Protein AF-A0A4U6CTX9-F1 (afdb_monomer_lite)

Sequence (75 aa):
MNKFEIELEELLTFFDTATFPEIPFKLNGYMTVTGDINLFIEKQAISIRSYKGSEVVHNSLMQHLRSL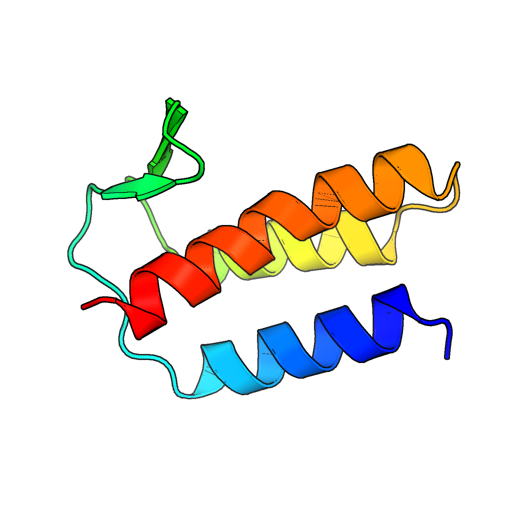KEIVLNQ

Structure (mmCIF, N/CA/C/O backbone):
data_AF-A0A4U6CTX9-F1
#
_entry.id   AF-A0A4U6CTX9-F1
#
loop_
_atom_site.group_PDB
_atom_site.id
_atom_site.type_symbol
_atom_site.label_atom_id
_atom_site.label_alt_id
_atom_site.label_comp_id
_atom_site.label_asym_id
_atom_site.label_entity_id
_atom_site.label_seq_id
_atom_site.pdbx_PDB_ins_code
_atom_site.Cartn_x
_atom_site.Cartn_y
_atom_site.Cartn_z
_atom_site.occupancy
_atom_site.B_iso_or_equiv
_atom_site.auth_seq_id
_atom_site.auth_comp_id
_atom_site.auth_asym_id
_atom_site.auth_atom_id
_atom_site.pdbx_PDB_model_num
ATOM 1 N N . MET A 1 1 ? 16.958 -4.922 -7.332 1.00 62.75 1 MET A N 1
ATOM 2 C CA . MET A 1 1 ? 15.725 -4.366 -6.752 1.00 62.75 1 MET A CA 1
ATOM 3 C C . MET A 1 1 ? 15.754 -2.864 -6.964 1.00 62.75 1 MET A C 1
ATOM 5 O O . MET A 1 1 ? 16.771 -2.255 -6.636 1.00 62.75 1 MET A O 1
ATOM 9 N N . ASN A 1 2 ? 14.748 -2.285 -7.623 1.00 84.31 2 ASN A N 1
ATOM 10 C CA . ASN A 1 2 ? 14.712 -0.826 -7.817 1.00 84.31 2 ASN A CA 1
ATOM 11 C C . ASN A 1 2 ? 14.211 -0.129 -6.528 1.00 84.31 2 ASN A C 1
ATOM 13 O O . ASN A 1 2 ? 13.621 -0.782 -5.672 1.00 84.31 2 ASN A O 1
ATOM 17 N N . LYS A 1 3 ? 14.434 1.186 -6.379 1.00 90.56 3 LYS A N 1
ATOM 18 C CA . LYS A 1 3 ? 14.033 1.943 -5.170 1.00 90.56 3 LYS A CA 1
ATOM 19 C C . LYS A 1 3 ? 12.539 1.819 -4.825 1.00 90.56 3 LYS A C 1
ATOM 21 O O . LYS A 1 3 ? 12.194 1.748 -3.656 1.00 90.56 3 LYS A O 1
ATOM 26 N N . PHE A 1 4 ? 11.675 1.765 -5.837 1.00 92.44 4 PHE A N 1
ATOM 27 C CA . PHE A 1 4 ? 10.225 1.654 -5.673 1.00 92.44 4 PHE A CA 1
ATOM 28 C C . PHE A 1 4 ? 9.798 0.256 -5.241 1.00 92.44 4 PHE A C 1
ATOM 30 O O . PHE A 1 4 ? 8.846 0.112 -4.491 1.00 92.44 4 PHE A O 1
ATOM 37 N N . GLU A 1 5 ? 10.504 -0.770 -5.704 1.00 92.81 5 GLU 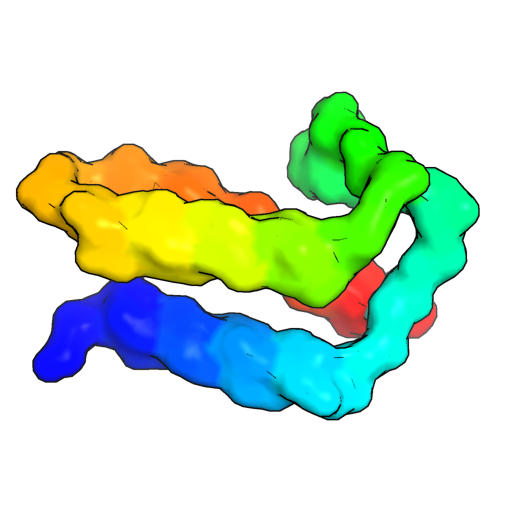A N 1
ATOM 38 C CA . GLU A 1 5 ? 10.264 -2.156 -5.319 1.00 92.81 5 GLU A CA 1
ATOM 39 C C . GLU A 1 5 ? 10.620 -2.372 -3.846 1.00 92.81 5 GLU A C 1
ATOM 41 O O . GLU A 1 5 ? 9.830 -2.954 -3.117 1.00 92.81 5 GLU A O 1
ATOM 46 N N . ILE A 1 6 ? 11.754 -1.826 -3.390 1.00 95.38 6 ILE A N 1
ATOM 47 C CA . ILE A 1 6 ? 12.138 -1.846 -1.968 1.00 95.38 6 ILE A CA 1
ATOM 48 C C . ILE A 1 6 ? 11.073 -1.141 -1.124 1.00 95.38 6 ILE A C 1
ATOM 50 O O . ILE A 1 6 ? 10.556 -1.716 -0.172 1.00 95.38 6 ILE A O 1
ATOM 54 N N . GLU A 1 7 ? 10.701 0.080 -1.505 1.00 96.62 7 GLU A N 1
ATOM 55 C CA . GLU A 1 7 ? 9.691 0.849 -0.781 1.00 96.62 7 GLU A CA 1
ATOM 56 C C . GLU A 1 7 ? 8.317 0.157 -0.776 1.00 96.62 7 GLU A C 1
ATOM 58 O O . GLU A 1 7 ? 7.602 0.193 0.225 1.00 96.62 7 GLU A O 1
ATOM 63 N N . LEU A 1 8 ? 7.935 -0.496 -1.877 1.00 96.94 8 LEU A N 1
ATOM 64 C CA . LEU A 1 8 ? 6.695 -1.260 -1.941 1.00 96.94 8 LEU A CA 1
ATOM 65 C C . LEU A 1 8 ? 6.724 -2.432 -0.957 1.00 96.94 8 LEU A C 1
ATOM 67 O O . LEU A 1 8 ? 5.753 -2.608 -0.227 1.00 96.94 8 LEU A O 1
ATOM 71 N N . GLU A 1 9 ? 7.812 -3.201 -0.896 1.00 97.12 9 GLU A N 1
ATOM 72 C CA . GLU A 1 9 ? 7.934 -4.294 0.078 1.00 97.12 9 GLU A CA 1
ATOM 73 C C . GLU A 1 9 ? 7.889 -3.785 1.528 1.00 97.12 9 GLU A C 1
ATOM 75 O O . GLU A 1 9 ? 7.249 -4.405 2.378 1.00 97.12 9 GLU A O 1
ATOM 80 N N . GLU A 1 10 ? 8.500 -2.633 1.819 1.00 97.06 10 GLU A N 1
ATOM 81 C CA . GLU A 1 10 ? 8.418 -1.999 3.143 1.00 97.06 10 GLU A CA 1
ATOM 82 C C . GLU A 1 10 ? 6.979 -1.599 3.502 1.00 97.06 10 GLU A C 1
ATOM 84 O O . GLU A 1 10 ? 6.547 -1.776 4.645 1.00 97.06 10 GLU A O 1
ATOM 89 N N . LEU A 1 11 ? 6.221 -1.071 2.536 1.00 97.50 11 LEU A N 1
ATOM 90 C CA . LEU A 1 11 ? 4.808 -0.737 2.722 1.00 97.50 11 LEU A CA 1
ATOM 91 C C . LEU A 1 11 ? 3.961 -1.992 2.947 1.00 97.50 11 LEU A C 1
ATOM 93 O O . LEU A 1 11 ? 3.145 -2.005 3.865 1.00 97.50 11 LEU A O 1
ATOM 97 N N . LEU A 1 12 ? 4.163 -3.045 2.155 1.00 97.50 12 LEU A N 1
ATOM 98 C CA . LEU A 1 12 ? 3.430 -4.306 2.305 1.00 97.50 12 LEU A CA 1
ATOM 99 C C . LEU A 1 12 ? 3.717 -4.963 3.658 1.00 97.50 12 LEU A C 1
ATOM 101 O O . LEU A 1 12 ? 2.782 -5.301 4.375 1.00 97.50 12 LEU A O 1
ATOM 105 N N . THR A 1 13 ? 4.987 -5.0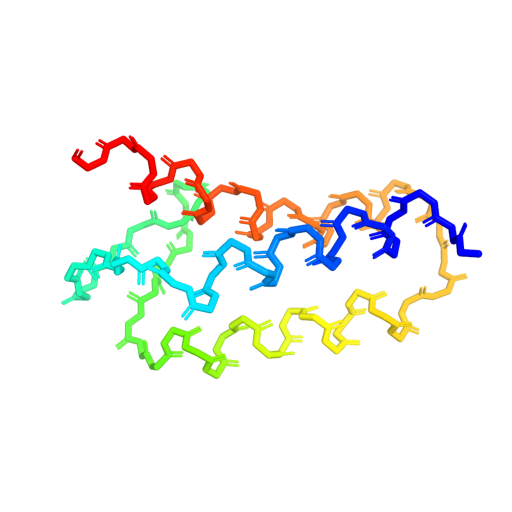15 4.062 1.00 97.56 13 THR A N 1
ATOM 106 C CA . THR A 1 13 ? 5.392 -5.537 5.377 1.00 97.56 13 THR A CA 1
ATOM 107 C C . THR A 1 13 ? 4.742 -4.753 6.520 1.00 97.56 13 THR A C 1
ATOM 109 O O . THR A 1 13 ? 4.311 -5.329 7.517 1.00 97.56 13 THR A O 1
ATOM 112 N N . PHE A 1 14 ? 4.650 -3.425 6.389 1.00 97.31 14 PHE A N 1
ATOM 113 C CA . PHE A 1 14 ? 3.933 -2.599 7.358 1.00 97.31 14 PHE A CA 1
ATOM 114 C C . PHE A 1 14 ? 2.444 -2.975 7.418 1.00 97.31 14 PHE A C 1
ATOM 116 O O . PHE A 1 14 ? 1.898 -3.141 8.509 1.00 97.31 14 PHE A O 1
ATOM 123 N N . PHE A 1 15 ? 1.794 -3.147 6.265 1.00 96.94 15 PHE A N 1
ATOM 124 C CA . PHE A 1 15 ? 0.366 -3.456 6.197 1.00 96.94 15 PHE A CA 1
ATOM 125 C C . PHE A 1 15 ? -0.006 -4.859 6.677 1.00 96.94 15 PHE A C 1
ATOM 127 O O . PHE A 1 15 ? -1.106 -5.017 7.197 1.00 96.94 15 PHE A O 1
ATOM 134 N N . ASP A 1 16 ? 0.900 -5.836 6.605 1.00 95.75 16 ASP A N 1
ATOM 135 C CA . ASP A 1 16 ? 0.658 -7.200 7.106 1.00 95.75 16 ASP A CA 1
ATOM 136 C C . ASP A 1 16 ? 0.339 -7.250 8.610 1.00 95.75 16 ASP A C 1
ATOM 138 O O . ASP A 1 16 ? -0.289 -8.193 9.092 1.00 95.75 16 ASP A O 1
ATOM 142 N N . THR A 1 17 ? 0.769 -6.237 9.367 1.00 94.06 17 THR A N 1
ATOM 143 C CA . THR A 1 17 ? 0.559 -6.151 10.823 1.00 94.06 17 THR A CA 1
ATOM 144 C C . THR A 1 17 ? -0.225 -4.911 11.250 1.00 94.06 17 THR A C 1
ATOM 146 O O . THR A 1 17 ? -0.478 -4.712 12.440 1.00 94.06 17 THR A O 1
ATOM 149 N N . ALA A 1 18 ? -0.618 -4.068 10.294 1.00 94.62 18 ALA A N 1
ATOM 150 C CA . ALA A 1 18 ? -1.307 -2.818 10.564 1.00 94.62 18 ALA A CA 1
ATOM 151 C C . ALA A 1 18 ? -2.743 -3.057 11.045 1.00 94.62 18 ALA A C 1
ATOM 153 O O . ALA A 1 18 ? -3.468 -3.903 10.525 1.00 94.62 18 ALA A O 1
ATOM 154 N N . THR A 1 19 ? -3.186 -2.240 12.002 1.00 94.06 19 THR A N 1
ATOM 155 C CA . THR A 1 19 ? -4.617 -2.096 12.294 1.00 94.06 19 THR A CA 1
ATOM 156 C C . THR A 1 19 ? -5.174 -0.982 11.419 1.00 94.06 19 THR A C 1
ATOM 158 O O . THR A 1 19 ? -4.688 0.147 11.444 1.00 94.06 19 TH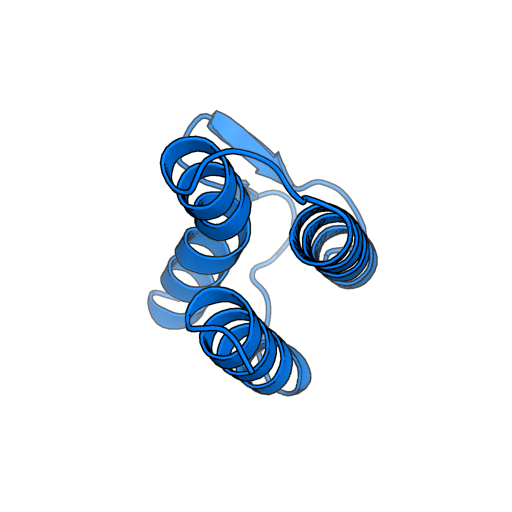R A O 1
ATOM 161 N N . PHE A 1 20 ? -6.164 -1.315 10.598 1.00 93.31 20 PHE A N 1
ATOM 162 C CA . PHE A 1 20 ? -6.759 -0.372 9.660 1.00 93.31 20 PHE A CA 1
ATOM 163 C C . PHE A 1 20 ? -7.878 0.452 10.307 1.00 93.31 20 PHE A C 1
ATOM 165 O O . PHE A 1 20 ? -8.554 -0.050 11.207 1.00 93.31 20 PHE A O 1
ATOM 172 N N . PRO A 1 21 ? -8.108 1.691 9.828 1.00 90.56 21 PRO A N 1
ATOM 173 C CA . PRO A 1 21 ? -9.219 2.502 10.310 1.00 90.56 21 PRO A CA 1
ATOM 174 C C . PRO A 1 21 ? -10.556 1.854 9.946 1.00 90.56 21 PRO A C 1
ATOM 176 O O . PRO A 1 21 ? -10.664 1.118 8.958 1.00 90.56 21 PRO A O 1
ATOM 179 N N . GLU A 1 22 ? -11.599 2.193 10.702 1.00 91.56 22 GLU A N 1
ATOM 180 C CA . GLU A 1 22 ? -12.956 1.815 10.328 1.00 91.56 22 GLU A CA 1
ATOM 181 C C . GLU A 1 22 ? -13.338 2.415 8.969 1.00 91.56 22 GLU A C 1
ATOM 183 O O . GLU A 1 22 ? -13.034 3.562 8.628 1.00 91.56 22 GLU A O 1
ATOM 188 N N . ILE A 1 23 ? -14.017 1.600 8.171 1.00 90.81 23 ILE A N 1
ATOM 189 C CA . ILE A 1 23 ? -14.536 1.985 6.865 1.00 90.81 23 ILE A CA 1
ATOM 190 C C . ILE A 1 23 ? -15.909 2.657 7.065 1.00 90.81 23 ILE A C 1
ATOM 192 O O . ILE A 1 23 ? -16.723 2.135 7.827 1.00 90.81 23 ILE A O 1
ATOM 196 N N . PRO A 1 24 ? -16.233 3.744 6.334 1.00 91.81 24 PRO A N 1
ATOM 197 C CA . PRO A 1 24 ? -15.438 4.351 5.271 1.00 91.81 24 PRO A CA 1
ATOM 198 C C . PRO A 1 24 ? -14.485 5.444 5.762 1.00 91.81 24 PRO A C 1
ATOM 200 O O . PRO A 1 24 ? -14.829 6.239 6.631 1.00 91.81 24 PRO A O 1
ATOM 203 N N . PHE A 1 25 ? -13.334 5.576 5.099 1.00 90.31 25 PHE A N 1
ATOM 204 C CA . PHE A 1 25 ? -12.387 6.667 5.352 1.00 90.31 25 PHE A CA 1
ATOM 205 C C . PHE A 1 25 ? -11.910 7.330 4.056 1.00 90.31 25 PHE A C 1
ATOM 207 O O . PHE A 1 25 ? -12.064 6.800 2.948 1.00 90.31 25 PHE A O 1
ATOM 214 N N . LYS A 1 26 ? -11.345 8.534 4.198 1.00 89.69 26 LYS A N 1
ATOM 215 C CA . LYS A 1 26 ? -10.782 9.309 3.090 1.00 89.69 26 LYS A CA 1
ATOM 216 C C . LYS A 1 26 ? -9.292 9.035 2.935 1.00 89.69 26 LYS A C 1
ATOM 218 O O . LYS A 1 26 ? -8.528 9.224 3.870 1.00 89.69 26 LYS A O 1
ATOM 223 N N . LEU A 1 27 ? -8.887 8.670 1.725 1.00 88.69 27 LEU A N 1
ATOM 224 C CA . LEU A 1 27 ? -7.505 8.478 1.307 1.00 88.69 27 LEU A CA 1
ATOM 225 C C . LEU A 1 27 ? -7.106 9.611 0.353 1.00 88.69 27 LEU A C 1
ATOM 227 O O . LEU A 1 27 ? -7.861 9.966 -0.558 1.00 88.69 27 LEU A O 1
ATOM 231 N N . ASN A 1 28 ? -5.939 10.218 0.579 1.00 81.62 28 ASN A N 1
ATOM 232 C CA . ASN A 1 28 ? -5.463 11.384 -0.181 1.00 81.62 28 ASN A CA 1
ATOM 233 C C . ASN A 1 28 ? -6.443 12.574 -0.226 1.00 81.62 28 ASN A C 1
ATOM 235 O O . ASN A 1 28 ? -6.417 13.371 -1.158 1.00 81.62 28 ASN A O 1
ATOM 239 N N . GLY A 1 29 ? -7.360 12.685 0.738 1.00 78.69 29 GLY A N 1
ATOM 240 C CA . GLY A 1 29 ? -8.346 13.770 0.812 1.00 78.69 29 GLY A CA 1
ATOM 241 C C . GLY A 1 29 ? -9.497 13.711 -0.206 1.00 78.69 29 GLY A C 1
ATOM 242 O O . GLY A 1 29 ? -10.504 14.384 -0.001 1.00 78.69 29 GLY A O 1
ATOM 243 N N . TYR A 1 30 ? -9.422 12.891 -1.261 1.00 82.69 30 TYR A N 1
ATOM 244 C CA . TYR A 1 30 ? -10.477 12.802 -2.286 1.00 82.69 30 TYR A CA 1
ATOM 245 C C . TYR A 1 30 ? -11.068 11.397 -2.448 1.00 82.69 30 TYR A C 1
ATOM 247 O O . TYR A 1 30 ? -12.280 11.266 -2.645 1.00 82.69 30 TYR A O 1
ATOM 255 N N . MET A 1 31 ? -10.257 10.344 -2.322 1.00 87.12 31 MET A N 1
ATOM 256 C CA . MET A 1 31 ? -10.698 8.965 -2.522 1.00 87.12 31 MET A CA 1
ATOM 257 C C . MET A 1 31 ? -11.419 8.461 -1.272 1.00 87.12 31 MET A C 1
ATOM 259 O O . MET A 1 31 ? -10.933 8.652 -0.165 1.00 87.12 31 MET A O 1
ATOM 263 N N . THR A 1 32 ? -12.575 7.818 -1.427 1.00 90.69 32 THR A N 1
ATOM 264 C CA . THR A 1 32 ? -13.242 7.134 -0.310 1.00 90.69 32 THR A CA 1
ATOM 265 C C . THR A 1 32 ? -12.976 5.640 -0.416 1.00 90.69 32 THR A C 1
ATOM 267 O O . THR A 1 32 ? -13.365 5.021 -1.408 1.00 90.69 32 THR A O 1
ATOM 270 N N . VAL A 1 33 ? -12.356 5.059 0.608 1.00 90.31 33 VAL A N 1
ATOM 271 C CA . VAL A 1 33 ? -12.234 3.605 0.737 1.00 90.31 33 VAL A CA 1
ATOM 272 C C . VAL A 1 33 ? -13.482 3.105 1.457 1.00 90.31 33 VAL A C 1
ATOM 274 O O . VAL A 1 33 ? -13.775 3.538 2.567 1.00 90.31 33 VAL A O 1
ATOM 277 N N . THR A 1 34 ? -14.256 2.254 0.783 1.00 91.38 34 THR A N 1
ATOM 278 C CA . THR A 1 34 ? -15.565 1.749 1.248 1.00 91.38 34 THR A CA 1
ATOM 279 C C . THR A 1 34 ? -15.649 0.220 1.276 1.00 91.38 34 THR A C 1
ATOM 281 O O . THR A 1 34 ? -16.663 -0.325 1.697 1.00 91.38 34 THR A O 1
ATOM 284 N N . GLY A 1 35 ? -14.607 -0.474 0.813 1.00 89.00 35 GLY A N 1
ATOM 285 C CA . GLY A 1 35 ? -14.575 -1.930 0.672 1.00 89.00 35 GLY A CA 1
ATOM 286 C C . GLY A 1 35 ? -13.319 -2.544 1.278 1.00 89.00 35 GLY A C 1
ATOM 287 O O . GLY A 1 35 ? -12.604 -1.890 2.029 1.00 89.00 35 GLY A O 1
ATOM 288 N N . ASP A 1 36 ? -13.049 -3.798 0.925 1.00 92.12 36 ASP A N 1
ATOM 289 C CA . ASP A 1 36 ? -11.918 -4.569 1.447 1.00 92.12 36 ASP A CA 1
ATOM 290 C C . ASP A 1 36 ? -10.567 -3.862 1.209 1.00 92.12 36 ASP A C 1
ATOM 292 O O . ASP A 1 36 ? -10.130 -3.662 0.069 1.00 92.12 36 ASP A O 1
ATOM 296 N N . ILE A 1 37 ? -9.916 -3.477 2.311 1.00 92.75 37 ILE A N 1
ATOM 297 C CA . ILE A 1 37 ? -8.637 -2.759 2.318 1.00 92.75 37 ILE A CA 1
ATOM 298 C C . ILE A 1 37 ? -7.498 -3.655 1.830 1.00 92.75 37 ILE A C 1
ATOM 300 O O . ILE A 1 37 ? -6.627 -3.175 1.106 1.00 92.75 37 ILE A O 1
ATOM 304 N N . ASN A 1 38 ? -7.519 -4.950 2.147 1.00 93.56 38 ASN A N 1
ATOM 305 C CA . ASN A 1 38 ? -6.481 -5.876 1.696 1.00 93.56 38 ASN A CA 1
ATOM 306 C C . ASN A 1 38 ? -6.544 -6.037 0.175 1.00 93.56 38 ASN A C 1
ATOM 308 O O . ASN A 1 38 ? -5.523 -5.928 -0.506 1.00 93.56 38 ASN A O 1
ATOM 312 N N . LEU A 1 39 ? -7.756 -6.168 -0.376 1.00 93.62 39 LEU A N 1
ATOM 313 C CA . LEU A 1 39 ? -7.958 -6.191 -1.827 1.00 93.62 39 LEU A CA 1
ATOM 314 C C . LEU A 1 39 ? -7.525 -4.873 -2.491 1.00 93.62 39 LEU A C 1
ATOM 316 O O . LEU A 1 39 ? -7.013 -4.875 -3.614 1.00 93.62 39 LEU A O 1
ATOM 320 N N . PHE A 1 40 ? -7.740 -3.733 -1.829 1.00 93.44 40 PHE A N 1
ATOM 321 C CA . PHE A 1 40 ? -7.240 -2.445 -2.309 1.00 93.44 40 PHE A CA 1
ATOM 322 C C . PHE A 1 40 ? -5.707 -2.429 -2.367 1.00 93.44 40 PHE A C 1
ATOM 324 O O . PHE A 1 40 ? -5.154 -2.101 -3.418 1.00 93.44 40 PHE A O 1
ATOM 331 N N . ILE A 1 41 ? -5.031 -2.820 -1.282 1.00 95.88 41 ILE A N 1
ATOM 332 C CA . ILE A 1 41 ? -3.564 -2.861 -1.197 1.00 95.88 41 ILE A CA 1
ATOM 333 C C . ILE A 1 41 ? -2.986 -3.776 -2.281 1.00 95.88 41 ILE A C 1
ATOM 335 O O . ILE A 1 41 ? -2.084 -3.362 -3.012 1.00 95.88 41 ILE A O 1
ATOM 339 N N . GLU A 1 42 ? -3.548 -4.974 -2.454 1.00 96.38 42 GLU A N 1
ATOM 340 C CA . GLU A 1 42 ? -3.111 -5.934 -3.472 1.00 96.38 42 GLU A CA 1
ATOM 341 C C . GLU A 1 42 ? -3.201 -5.343 -4.888 1.00 96.38 42 GLU A C 1
ATOM 343 O O . GLU A 1 42 ? -2.241 -5.397 -5.663 1.00 96.38 42 GLU A O 1
ATOM 348 N N . LYS A 1 43 ? -4.326 -4.699 -5.226 1.00 95.19 43 LYS A N 1
ATOM 349 C CA . LYS A 1 43 ? -4.514 -4.056 -6.538 1.00 95.19 43 LYS A CA 1
ATOM 350 C C . LYS A 1 43 ? -3.515 -2.928 -6.789 1.00 95.19 43 LYS A C 1
ATOM 352 O O . LYS A 1 43 ? -3.014 -2.796 -7.912 1.00 95.19 43 LYS A O 1
ATOM 357 N N . GLN A 1 44 ? -3.216 -2.123 -5.768 1.00 94.94 44 GLN A N 1
ATOM 358 C CA . GLN A 1 44 ? -2.196 -1.078 -5.876 1.00 94.94 44 GLN A CA 1
ATOM 359 C C . GLN A 1 44 ? -0.812 -1.695 -6.095 1.00 94.94 44 GLN A C 1
ATOM 361 O O . GLN A 1 44 ? -0.110 -1.298 -7.025 1.00 94.94 44 GLN A O 1
ATOM 366 N N . ALA A 1 45 ? -0.449 -2.722 -5.323 1.00 96.75 45 ALA A N 1
ATOM 367 C CA . ALA A 1 45 ? 0.834 -3.409 -5.452 1.00 96.75 45 ALA A CA 1
ATOM 368 C C . ALA A 1 45 ? 1.033 -4.033 -6.844 1.00 96.75 45 ALA A C 1
ATOM 370 O O . ALA A 1 45 ? 2.098 -3.876 -7.444 1.00 96.75 45 ALA A O 1
ATOM 371 N N . ILE A 1 46 ? 0.002 -4.678 -7.403 1.00 96.44 46 ILE A N 1
ATOM 372 C CA . ILE A 1 46 ? 0.029 -5.209 -8.778 1.00 96.44 46 ILE A CA 1
ATOM 373 C C . ILE A 1 46 ? 0.256 -4.080 -9.793 1.00 96.44 46 ILE A C 1
ATOM 375 O O . ILE A 1 46 ? 1.081 -4.210 -10.703 1.00 96.44 46 ILE A O 1
ATOM 379 N N . SER A 1 47 ? -0.449 -2.958 -9.634 1.00 94.81 47 SER A N 1
ATOM 380 C CA . SER A 1 47 ? -0.330 -1.801 -10.532 1.00 94.81 47 SER A CA 1
ATOM 381 C C . SER A 1 47 ? 1.077 -1.202 -10.499 1.00 94.81 47 SER A C 1
ATOM 383 O O . SER A 1 47 ? 1.648 -0.914 -11.547 1.00 94.81 47 SER A O 1
ATOM 385 N N . ILE A 1 48 ? 1.671 -1.085 -9.311 1.00 95.25 48 ILE A N 1
ATOM 386 C CA . ILE A 1 48 ? 3.031 -0.572 -9.109 1.00 95.25 48 ILE A CA 1
ATOM 387 C C . ILE A 1 48 ? 4.068 -1.528 -9.723 1.00 95.25 48 ILE A C 1
ATOM 389 O O . ILE A 1 48 ? 4.879 -1.106 -10.545 1.00 95.25 48 ILE A O 1
ATOM 393 N N . ARG A 1 49 ? 4.006 -2.833 -9.411 1.00 94.56 49 ARG A N 1
ATOM 394 C CA . ARG A 1 49 ? 4.961 -3.841 -9.925 1.00 94.56 49 ARG A CA 1
ATOM 395 C C . ARG A 1 49 ? 4.910 -4.002 -11.445 1.00 94.56 49 ARG A C 1
ATOM 397 O O . ARG A 1 49 ? 5.934 -4.244 -12.081 1.00 94.56 49 ARG A O 1
ATOM 404 N N . SER A 1 50 ? 3.721 -3.899 -12.037 1.00 94.75 50 SER A N 1
ATOM 405 C CA . SER A 1 50 ? 3.543 -4.042 -13.489 1.00 94.75 50 SER A CA 1
ATOM 406 C C . SER A 1 50 ? 3.937 -2.789 -14.275 1.00 94.75 50 SER A C 1
ATOM 408 O O . SER A 1 50 ? 4.162 -2.870 -15.488 1.00 94.75 50 SER A O 1
ATOM 410 N N . TYR A 1 51 ? 4.063 -1.640 -13.607 1.00 94.69 51 TYR A N 1
ATOM 411 C CA . TYR A 1 51 ? 4.357 -0.376 -14.257 1.00 94.69 51 TYR A CA 1
ATOM 412 C C . TYR A 1 51 ? 5.842 -0.240 -14.632 1.00 94.69 51 TYR A C 1
ATOM 414 O O . TYR A 1 51 ? 6.737 -0.259 -13.790 1.00 94.69 51 TYR A O 1
ATOM 422 N N . LYS A 1 52 ? 6.105 -0.046 -15.93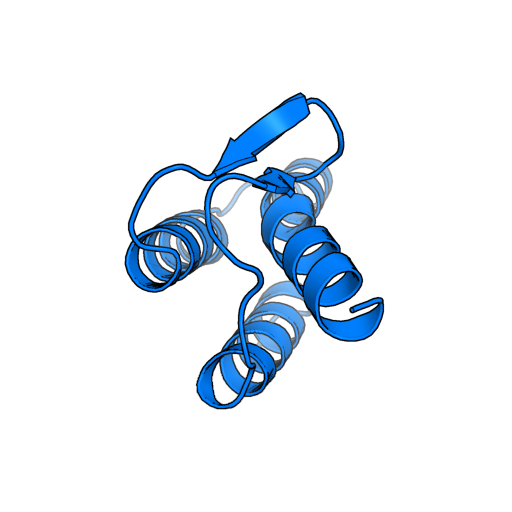1 1.00 92.62 52 LYS A N 1
ATOM 423 C CA . LYS A 1 52 ? 7.460 0.075 -16.513 1.00 92.62 52 LYS A CA 1
ATOM 424 C C . LYS A 1 52 ? 7.749 1.447 -17.135 1.00 92.62 52 LYS A C 1
ATOM 426 O O . LYS A 1 52 ? 8.691 1.579 -17.911 1.00 92.62 52 LYS A O 1
ATOM 431 N N . GLY A 1 53 ? 6.904 2.443 -16.868 1.00 92.50 53 GLY A N 1
ATOM 432 C CA . GLY A 1 53 ? 7.036 3.779 -17.450 1.00 92.50 53 GLY A CA 1
ATOM 433 C C . GLY A 1 53 ? 7.882 4.737 -16.601 1.00 92.50 53 GLY A C 1
ATOM 434 O O . GLY A 1 53 ? 8.801 4.331 -15.896 1.00 92.50 53 GLY A O 1
ATOM 435 N N . SER A 1 54 ? 7.573 6.034 -16.680 1.00 95.44 54 SER A N 1
ATOM 436 C CA . SER A 1 54 ? 8.349 7.103 -16.036 1.00 95.44 54 SER A CA 1
ATOM 437 C C . SER A 1 54 ? 8.321 7.066 -14.503 1.00 95.44 54 SER A C 1
ATOM 439 O O . SER A 1 54 ? 7.296 6.769 -13.888 1.00 95.44 54 SER A O 1
ATOM 441 N N . GLU A 1 55 ? 9.421 7.487 -13.870 1.00 93.75 55 GLU A N 1
ATOM 442 C CA . GLU A 1 55 ? 9.513 7.576 -12.404 1.00 93.75 55 GLU A CA 1
ATOM 443 C C . GLU A 1 55 ? 8.434 8.469 -11.778 1.00 93.75 55 GLU A C 1
ATOM 445 O O . GLU A 1 55 ? 7.982 8.201 -10.669 1.00 93.75 55 GLU A O 1
ATOM 450 N N . VAL A 1 56 ? 8.004 9.519 -12.484 1.00 94.19 56 VAL A N 1
ATOM 451 C CA . VAL A 1 56 ? 6.971 10.457 -12.016 1.00 94.19 56 VAL A CA 1
ATOM 452 C C . VAL A 1 56 ? 5.651 9.731 -11.763 1.00 94.19 56 VAL A C 1
ATOM 454 O O . VAL A 1 56 ? 5.044 9.885 -10.705 1.00 94.19 56 VAL A O 1
ATOM 457 N N . VAL A 1 57 ? 5.224 8.899 -12.712 1.00 92.94 57 VAL A N 1
ATOM 458 C CA . VAL A 1 57 ? 3.981 8.132 -12.577 1.00 92.94 57 VAL A CA 1
ATOM 459 C C . VAL A 1 57 ? 4.160 7.004 -11.566 1.00 92.94 57 VAL A C 1
ATOM 461 O O . VAL A 1 57 ? 3.260 6.781 -10.765 1.00 92.94 57 VAL A O 1
ATOM 464 N N . HIS A 1 58 ? 5.326 6.350 -11.528 1.00 93.50 58 HIS A N 1
ATOM 465 C CA . HIS A 1 58 ? 5.614 5.325 -10.520 1.00 93.50 58 HIS A CA 1
ATOM 466 C C . HIS A 1 58 ? 5.472 5.901 -9.100 1.00 93.50 58 HIS A C 1
ATOM 468 O O . HIS A 1 58 ? 4.763 5.349 -8.262 1.00 93.50 58 HIS A O 1
ATOM 474 N N . ASN A 1 59 ? 6.051 7.081 -8.861 1.00 93.75 59 ASN A N 1
ATOM 475 C CA . ASN A 1 59 ? 5.883 7.822 -7.614 1.00 93.75 59 ASN A CA 1
ATOM 476 C C . ASN A 1 59 ? 4.421 8.157 -7.318 1.00 93.75 59 ASN A C 1
ATOM 478 O O . ASN A 1 59 ? 4.004 8.060 -6.168 1.00 93.75 59 ASN A O 1
ATOM 482 N N . SER A 1 60 ? 3.650 8.554 -8.332 1.00 92.38 60 SER A N 1
ATOM 483 C CA . SER A 1 60 ? 2.224 8.845 -8.176 1.00 92.38 60 SER A CA 1
ATOM 484 C C . SER A 1 60 ? 1.415 7.607 -7.784 1.00 92.38 60 SER A C 1
ATOM 486 O O . SER A 1 60 ? 0.495 7.734 -6.982 1.00 92.38 60 SER A O 1
ATOM 488 N N . LEU A 1 61 ? 1.747 6.426 -8.314 1.00 93.56 61 LEU A N 1
ATOM 489 C CA . LEU A 1 61 ? 1.090 5.164 -7.950 1.00 93.56 61 LEU A CA 1
ATOM 490 C C . LEU A 1 61 ? 1.373 4.792 -6.486 1.00 93.56 61 LEU A C 1
ATOM 492 O O . LEU A 1 61 ? 0.471 4.373 -5.765 1.00 93.56 61 LEU A O 1
ATOM 496 N N . MET A 1 62 ? 2.597 5.038 -6.010 1.00 95.38 62 MET A N 1
ATOM 497 C CA . MET A 1 62 ? 2.981 4.804 -4.612 1.00 95.38 62 MET A CA 1
ATOM 498 C C . MET A 1 62 ? 2.224 5.694 -3.611 1.00 95.38 62 MET A C 1
ATOM 500 O O . MET A 1 62 ? 2.043 5.296 -2.461 1.00 95.38 62 MET A O 1
ATOM 504 N N . GLN A 1 63 ? 1.755 6.883 -4.019 1.00 94.62 63 GLN A N 1
ATOM 505 C CA . GLN A 1 63 ? 1.108 7.844 -3.108 1.00 94.62 63 GLN A CA 1
ATOM 506 C C . GLN A 1 63 ? -0.117 7.277 -2.392 1.00 94.62 63 GLN A C 1
ATOM 508 O O . GLN A 1 63 ? -0.389 7.634 -1.251 1.00 94.62 63 GLN A O 1
ATOM 513 N N . HIS A 1 64 ? -0.868 6.381 -3.032 1.00 93.06 64 HIS A N 1
ATOM 514 C CA . HIS A 1 64 ? -2.055 5.801 -2.405 1.00 93.06 64 HIS A CA 1
ATOM 515 C C . HIS A 1 64 ? -1.693 4.943 -1.193 1.00 93.06 64 HIS A C 1
ATOM 517 O O . HIS A 1 64 ? -2.312 5.078 -0.141 1.00 93.06 64 HIS A O 1
ATOM 523 N N . LEU A 1 65 ? -0.650 4.123 -1.314 1.00 95.81 65 LEU A N 1
ATOM 524 C CA . LEU A 1 65 ? -0.156 3.304 -0.211 1.00 95.81 65 LEU A CA 1
ATOM 525 C C . LEU A 1 65 ? 0.563 4.149 0.850 1.00 95.81 65 LEU A C 1
ATOM 527 O O . LEU A 1 65 ? 0.356 3.933 2.040 1.00 95.81 65 LEU A O 1
ATOM 531 N N . ARG A 1 66 ? 1.339 5.163 0.451 1.00 96.56 66 ARG A N 1
ATOM 532 C CA . ARG A 1 66 ? 1.989 6.087 1.400 1.00 96.56 66 ARG A CA 1
ATOM 533 C C . ARG A 1 66 ? 0.972 6.781 2.302 1.00 96.56 66 ARG A C 1
ATOM 535 O O . ARG A 1 66 ? 1.105 6.734 3.520 1.00 96.56 66 ARG A O 1
ATOM 542 N N . SER A 1 67 ? -0.085 7.341 1.724 1.00 94.50 67 SER A N 1
ATOM 543 C CA . SER A 1 67 ? -1.099 8.029 2.522 1.00 94.50 67 SER A CA 1
ATOM 544 C C . SER A 1 67 ? -1.987 7.082 3.316 1.00 94.50 67 SER A C 1
ATOM 546 O O . SER A 1 67 ? -2.450 7.457 4.388 1.00 94.50 67 SER A O 1
ATOM 548 N N . LEU A 1 68 ? -2.180 5.836 2.869 1.00 95.06 68 LEU A N 1
ATOM 549 C CA . LEU A 1 68 ? -2.787 4.819 3.730 1.00 95.06 68 LEU A CA 1
ATOM 550 C C . LEU A 1 68 ? -1.935 4.582 4.983 1.00 95.06 68 LEU A C 1
ATOM 552 O O . LEU A 1 68 ? -2.471 4.575 6.088 1.00 95.06 68 LEU A O 1
ATOM 556 N N . LYS A 1 69 ? -0.613 4.443 4.828 1.00 96.00 69 LYS A N 1
ATOM 557 C CA . LYS A 1 69 ? 0.313 4.309 5.960 1.00 96.00 69 LYS A CA 1
ATOM 558 C C . LYS A 1 69 ? 0.257 5.521 6.891 1.00 96.00 69 LYS A C 1
ATOM 560 O O . LYS A 1 69 ? 0.206 5.337 8.100 1.00 96.00 69 LYS A O 1
ATOM 565 N N . GLU A 1 70 ? 0.211 6.740 6.357 1.00 95.06 70 GLU A N 1
ATOM 566 C CA . GLU A 1 70 ? 0.044 7.956 7.170 1.00 95.06 70 GLU A CA 1
ATOM 567 C C . GLU A 1 70 ? -1.259 7.940 7.977 1.00 95.06 70 GLU A C 1
ATOM 569 O O . GLU A 1 70 ? -1.252 8.305 9.148 1.00 95.06 70 GLU A O 1
ATOM 574 N N . ILE A 1 71 ? -2.371 7.492 7.391 1.00 93.12 71 ILE A N 1
ATOM 575 C CA . ILE A 1 71 ? -3.647 7.368 8.110 1.00 93.12 71 ILE A CA 1
ATOM 576 C C . ILE A 1 71 ? -3.546 6.317 9.217 1.00 93.12 71 ILE A C 1
ATOM 578 O O . ILE A 1 71 ? -4.046 6.543 10.311 1.00 93.12 71 ILE A O 1
ATOM 582 N N . VAL A 1 72 ? -2.901 5.178 8.955 1.00 94.38 72 VAL A N 1
ATOM 583 C CA . VAL A 1 72 ? -2.679 4.135 9.970 1.00 94.38 72 VAL A CA 1
ATOM 584 C C . VAL A 1 72 ? -1.825 4.653 11.130 1.00 94.38 72 VAL A C 1
ATOM 586 O O . VAL A 1 72 ? -2.111 4.342 12.279 1.00 94.38 72 VAL A O 1
ATOM 589 N N . LEU A 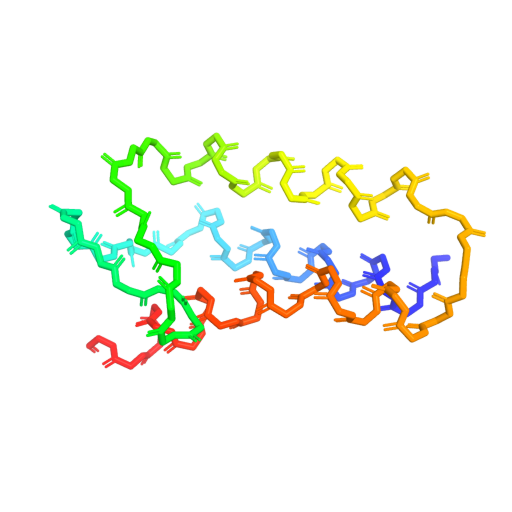1 73 ? -0.798 5.456 10.848 1.00 94.75 73 LEU A N 1
ATOM 590 C CA . LEU A 1 73 ? 0.103 5.993 11.873 1.00 94.75 73 LEU A CA 1
ATOM 591 C C . LEU A 1 73 ? -0.497 7.139 12.699 1.00 94.75 73 LEU A C 1
ATOM 593 O O . LEU A 1 73 ? -0.027 7.378 13.806 1.00 94.75 73 LEU A O 1
ATOM 597 N N . ASN A 1 74 ? -1.484 7.859 12.161 1.00 89.81 74 ASN A N 1
ATOM 598 C CA . ASN A 1 74 ? -2.111 9.017 12.809 1.00 89.81 74 ASN A CA 1
ATOM 599 C C . ASN A 1 74 ? -3.464 8.692 13.470 1.00 89.81 74 ASN A C 1
ATOM 601 O O . ASN A 1 74 ? -4.236 9.612 13.754 1.00 89.81 74 ASN A O 1
ATOM 605 N N . GLN A 1 75 ? -3.768 7.406 13.655 1.00 77.75 75 GLN A N 1
ATOM 606 C CA . GLN A 1 75 ? -4.925 6.947 14.427 1.00 77.75 75 GLN A CA 1
ATOM 607 C C . GLN A 1 75 ? -4.710 7.083 15.932 1.00 77.75 75 GLN A C 1
ATOM 609 O O . GLN A 1 75 ? -3.554 6.940 16.389 1.00 77.75 75 GLN A O 1
#

Organism: NCBI:txid2576211

Secondary structure (DSSP, 8-state):
--HHHHHHHHHHHHHTTPPPPPSSEEETTTEEE-S-HHHHHHHHHHHHHH--S-HHHHHHHHHHHHHHHHHHHT-

InterPro domains:
  IPR054238 Domain of unknown function DUF6965 [PF22292] (7-73)

Radius of gyration: 12.18 Å; chains: 1; bounding box: 31×21×32 Å

pLDDT: mean 92.6, std 5.29, range [62.75, 97.56]

Foldseek 3Di:
DDPLVVVLVVLVVCVVPFDADDPFDDFPNPDTDHDDPVVVSVVLSVVLVPDDDDPVVSVVSCRRSVRRVVNRVVD